Protein AF-A0A2E0PB94-F1 (afdb_monomer_lite)

pLDDT: mean 73.76, std 18.71, range [31.72, 97.12]

Structure (mmCIF, N/CA/C/O backbone):
data_AF-A0A2E0PB94-F1
#
_entry.id   AF-A0A2E0PB94-F1
#
loop_
_atom_site.group_PDB
_atom_site.id
_atom_site.type_symbol
_atom_site.label_atom_id
_atom_site.label_alt_id
_atom_site.label_comp_id
_atom_site.label_asym_id
_atom_site.label_entity_id
_atom_site.label_seq_id
_atom_site.pdbx_PDB_ins_code
_atom_site.Cartn_x
_atom_site.Cartn_y
_atom_site.Cartn_z
_atom_site.occupancy
_atom_site.B_iso_or_equiv
_atom_site.auth_seq_id
_atom_site.auth_comp_id
_atom_site.auth_asym_id
_atom_site.auth_atom_id
_atom_site.pdbx_PDB_model_num
ATOM 1 N N . MET A 1 1 ? -36.633 13.659 46.901 1.00 33.84 1 MET A N 1
ATOM 2 C CA . MET A 1 1 ? -35.496 13.796 45.951 1.00 33.84 1 MET A CA 1
ATOM 3 C C . MET A 1 1 ? -34.314 13.052 46.564 1.00 33.84 1 MET A C 1
ATOM 5 O O . MET A 1 1 ? -34.083 13.298 47.732 1.00 33.84 1 MET A O 1
ATOM 9 N N . MET A 1 2 ? -33.583 12.101 45.971 1.00 31.72 2 MET A N 1
ATOM 10 C CA . MET A 1 2 ? -33.391 11.570 44.608 1.00 31.72 2 MET A CA 1
ATOM 11 C C . MET A 1 2 ? -33.259 10.027 44.677 1.00 31.72 2 MET A C 1
ATOM 13 O O . MET A 1 2 ? -32.875 9.492 45.714 1.00 31.72 2 MET A O 1
ATOM 17 N N . LYS A 1 3 ? -33.543 9.314 43.576 1.00 37.78 3 LYS A N 1
ATOM 18 C CA . LYS A 1 3 ? -33.312 7.861 43.420 1.00 37.78 3 LYS A CA 1
ATOM 19 C C . LYS A 1 3 ? -31.840 7.586 43.069 1.00 37.78 3 LYS A C 1
ATOM 21 O O . LYS A 1 3 ? -31.283 8.299 42.240 1.00 37.78 3 LYS A O 1
ATOM 26 N N . LYS A 1 4 ? -31.240 6.527 43.625 1.00 35.94 4 LYS A N 1
ATOM 27 C CA . LYS A 1 4 ? -29.979 5.938 43.136 1.00 35.94 4 LYS A CA 1
ATOM 28 C C . LYS A 1 4 ? -30.271 4.526 42.625 1.00 35.94 4 LYS A C 1
ATOM 30 O O . LYS A 1 4 ? -30.792 3.709 43.376 1.00 35.94 4 LYS A O 1
ATOM 35 N N . LEU A 1 5 ? -30.000 4.279 41.343 1.00 40.84 5 LEU A N 1
ATOM 36 C CA . LEU A 1 5 ? -30.117 2.961 40.718 1.00 40.84 5 LEU A CA 1
ATOM 37 C C . LEU A 1 5 ? -28.872 2.127 41.035 1.00 40.84 5 LEU A C 1
ATOM 39 O O . LEU A 1 5 ? -27.751 2.568 40.786 1.00 40.84 5 LEU A O 1
ATOM 43 N N . THR A 1 6 ? -29.085 0.911 41.523 1.00 42.88 6 THR A N 1
ATOM 44 C CA . THR A 1 6 ? -28.064 -0.132 41.625 1.00 42.88 6 THR A CA 1
ATOM 45 C C . THR A 1 6 ? -28.042 -0.913 40.312 1.00 42.88 6 THR A C 1
ATOM 47 O O . THR A 1 6 ? -29.041 -1.511 39.920 1.00 42.88 6 THR A O 1
ATOM 50 N N . SER A 1 7 ? -26.906 -0.870 39.621 1.00 43.09 7 SER A N 1
ATOM 51 C CA . SER A 1 7 ? -26.589 -1.727 38.475 1.00 43.09 7 SER A CA 1
ATOM 52 C C . SER A 1 7 ? -26.224 -3.134 38.964 1.00 43.09 7 SER A C 1
ATOM 54 O O . SER A 1 7 ? -25.521 -3.257 39.968 1.00 43.09 7 SER A O 1
ATOM 56 N N . LEU A 1 8 ? -26.657 -4.181 38.251 1.00 32.84 8 LEU A N 1
ATOM 57 C CA . LEU A 1 8 ? -26.096 -5.527 38.381 1.00 32.84 8 LEU A CA 1
ATOM 58 C C . LEU A 1 8 ? -25.823 -6.116 36.991 1.00 32.84 8 LEU A C 1
ATOM 60 O O . LEU A 1 8 ? -26.699 -6.196 36.134 1.00 32.84 8 LEU A O 1
ATOM 64 N N . ILE A 1 9 ? -24.560 -6.481 36.808 1.00 52.00 9 ILE A N 1
ATOM 65 C CA . ILE A 1 9 ? -23.904 -7.011 35.613 1.00 52.00 9 ILE A CA 1
ATOM 66 C C . ILE A 1 9 ? -24.144 -8.524 35.522 1.00 52.00 9 ILE A C 1
ATOM 68 O O . ILE A 1 9 ? -23.979 -9.212 36.526 1.00 52.00 9 ILE A O 1
ATOM 72 N N . ILE A 1 10 ? -24.398 -9.059 34.320 1.00 37.97 10 ILE A N 1
ATOM 73 C CA . ILE A 1 10 ? -24.064 -10.454 33.979 1.00 37.97 10 ILE A CA 1
ATOM 74 C C . ILE A 1 10 ? -23.362 -10.472 32.614 1.00 37.97 10 ILE A C 1
ATOM 76 O O . ILE A 1 10 ? -23.930 -10.084 31.596 1.00 37.97 10 ILE A O 1
ATOM 80 N N . PHE A 1 11 ? -22.104 -10.916 32.630 1.00 48.34 11 PHE A N 1
ATOM 81 C CA . PHE A 1 11 ? -21.289 -11.260 31.467 1.00 48.34 11 PHE A CA 1
ATOM 82 C C . PHE A 1 11 ? -21.790 -12.572 30.842 1.00 48.34 11 PHE A C 1
ATOM 84 O O . PHE A 1 11 ? -21.896 -13.574 31.546 1.00 48.34 11 PHE A O 1
ATOM 91 N N . VAL A 1 12 ? -21.990 -12.603 29.521 1.00 40.09 12 VAL A N 1
ATOM 92 C CA . VAL A 1 12 ? -21.947 -13.841 28.724 1.00 40.09 12 VAL A CA 1
ATOM 93 C C . VAL A 1 12 ? -21.067 -13.585 27.509 1.00 40.09 12 VAL A C 1
ATOM 95 O O . VAL A 1 12 ? -21.205 -12.580 26.814 1.00 40.09 12 VAL A O 1
ATOM 98 N N . GLY A 1 13 ? -20.096 -14.476 27.337 1.00 31.95 13 GLY A N 1
ATOM 99 C CA . GLY A 1 13 ? -19.060 -14.401 26.328 1.00 31.95 13 GLY A CA 1
ATOM 100 C C . GLY A 1 13 ? -19.550 -14.589 24.895 1.00 31.95 13 GLY A C 1
ATOM 101 O O . GLY A 1 13 ? -20.635 -15.088 24.612 1.00 31.95 13 GLY A O 1
ATOM 102 N N . LEU A 1 14 ? -18.647 -14.186 24.009 1.00 49.25 14 LEU A N 1
ATOM 103 C CA . LEU A 1 14 ? -18.585 -14.425 22.574 1.00 49.25 14 LEU A CA 1
ATOM 104 C C . LEU A 1 14 ? -18.995 -15.872 22.193 1.00 49.25 14 LEU A C 1
ATOM 106 O O . LEU A 1 14 ? -18.214 -16.800 22.391 1.00 49.25 14 LEU A O 1
ATOM 110 N N . ALA A 1 15 ? -20.177 -16.060 21.593 1.00 33.12 15 ALA A N 1
ATOM 111 C CA . ALA A 1 15 ? -20.494 -17.212 20.738 1.00 33.12 15 ALA A CA 1
ATOM 112 C C . ALA A 1 15 ? -21.581 -16.859 19.691 1.00 33.12 15 ALA A C 1
ATOM 114 O O . ALA A 1 15 ? -22.767 -16.797 19.983 1.00 33.12 15 ALA A O 1
ATOM 115 N N . ILE A 1 16 ? -21.077 -16.551 18.493 1.00 52.94 16 ILE A N 1
ATOM 116 C CA . ILE A 1 16 ? -21.557 -16.695 17.101 1.00 52.94 16 ILE A CA 1
ATOM 117 C C . ILE A 1 16 ? -23.004 -17.188 16.811 1.00 52.94 16 ILE A C 1
ATOM 119 O O . ILE A 1 16 ? -23.458 -18.183 17.357 1.00 52.94 16 ILE A O 1
ATOM 123 N N . ASN A 1 17 ? -23.596 -16.593 15.761 1.00 42.25 17 ASN A N 1
ATOM 124 C CA . ASN A 1 17 ? -24.627 -17.127 14.848 1.00 42.25 17 ASN A CA 1
ATOM 125 C C . ASN A 1 17 ? -26.056 -17.332 15.378 1.00 42.25 17 ASN A C 1
ATOM 127 O O . ASN A 1 17 ? -26.438 -18.415 15.815 1.00 42.25 17 ASN A O 1
ATOM 131 N N . VAL A 1 18 ? -26.903 -16.320 15.157 1.00 41.19 18 VAL A N 1
ATOM 132 C CA . VAL A 1 18 ? -28.362 -16.486 15.121 1.00 41.19 18 VAL A CA 1
ATOM 133 C C . VAL A 1 18 ? -28.737 -16.967 13.715 1.00 41.19 18 VAL A C 1
ATOM 135 O O . VAL A 1 18 ? -28.708 -16.206 12.749 1.00 41.19 18 VAL A O 1
ATOM 138 N N . SER A 1 19 ? -29.019 -18.261 13.580 1.00 45.72 19 SER A N 1
ATOM 139 C CA . SER A 1 19 ? -29.473 -18.894 12.339 1.00 45.72 19 SER A CA 1
ATOM 140 C C . SER A 1 19 ? -30.770 -18.240 11.847 1.00 45.72 19 SER A C 1
ATOM 142 O O . SER A 1 19 ? -31.824 -18.444 12.448 1.00 45.72 19 SER A O 1
ATOM 144 N N . GLY A 1 20 ? -30.680 -17.448 10.775 1.00 50.09 20 GLY A N 1
ATOM 145 C CA . GLY A 1 20 ? -31.825 -16.809 10.114 1.00 50.09 20 GLY A CA 1
ATOM 146 C C . GLY A 1 20 ? -31.670 -15.313 9.819 1.00 50.09 20 GLY A C 1
ATOM 147 O O . GLY A 1 20 ? -32.504 -14.768 9.105 1.00 50.09 20 GLY A O 1
ATOM 148 N N . GLN A 1 21 ? -30.626 -14.648 10.324 1.00 48.56 21 GLN A N 1
ATOM 149 C CA . GLN A 1 21 ? -30.285 -13.279 9.913 1.00 48.56 21 GLN A CA 1
ATOM 150 C C . GLN A 1 21 ? -29.255 -13.298 8.781 1.00 48.56 21 GLN A C 1
ATOM 152 O O . GLN A 1 21 ? -28.303 -14.079 8.826 1.00 48.56 21 GLN A O 1
ATOM 157 N N . GLU A 1 22 ? -29.445 -12.438 7.774 1.00 56.62 22 GL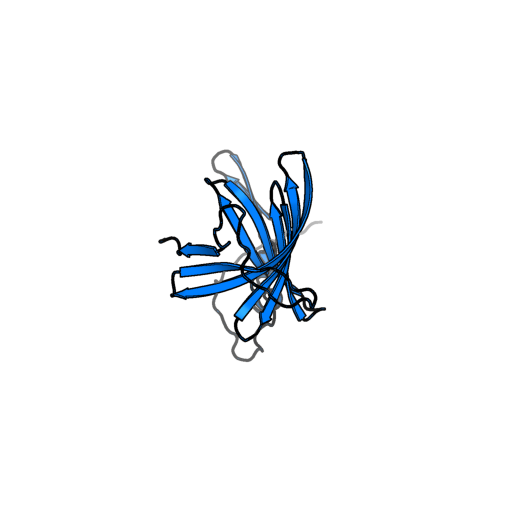U A N 1
ATOM 158 C CA . GLU A 1 22 ? -28.409 -12.143 6.780 1.00 56.62 22 GLU A CA 1
ATOM 159 C C . GLU A 1 22 ? -27.097 -11.794 7.493 1.00 56.62 22 GLU A C 1
ATOM 161 O O . GLU A 1 22 ? -27.096 -11.137 8.540 1.00 56.62 22 GLU A O 1
ATOM 166 N N . ALA A 1 23 ? -25.978 -12.281 6.953 1.00 48.97 23 ALA A N 1
ATOM 167 C CA . ALA A 1 23 ? -24.672 -11.972 7.510 1.00 48.97 23 ALA A CA 1
ATOM 168 C C . ALA A 1 23 ? -24.472 -10.441 7.523 1.00 48.97 23 ALA A C 1
ATOM 170 O O . ALA A 1 23 ? -24.782 -9.789 6.526 1.00 48.97 23 ALA A O 1
ATOM 171 N N . PRO A 1 24 ? -23.968 -9.857 8.624 1.00 48.50 24 PRO A N 1
ATOM 172 C CA . PRO A 1 24 ? -23.774 -8.416 8.712 1.00 48.50 24 PRO A CA 1
ATOM 173 C C . PRO A 1 24 ? -22.747 -7.957 7.669 1.00 48.50 24 PRO A C 1
ATOM 175 O O . PRO A 1 24 ? -21.659 -8.526 7.572 1.00 48.50 24 PRO A O 1
ATOM 178 N N . ASN A 1 25 ? -23.061 -6.896 6.928 1.00 51.22 25 ASN A N 1
ATOM 179 C CA . ASN A 1 25 ? -22.215 -6.343 5.864 1.00 51.22 25 ASN A CA 1
ATOM 180 C C . ASN A 1 25 ? -21.088 -5.452 6.406 1.00 51.22 25 ASN A C 1
ATOM 182 O O . ASN A 1 25 ? -20.255 -4.947 5.655 1.00 51.22 25 ASN A O 1
ATOM 186 N N . SER A 1 26 ? -21.047 -5.244 7.723 1.00 46.00 26 SER A N 1
ATOM 187 C CA . SER A 1 26 ? -20.023 -4.448 8.384 1.00 46.00 26 SER A CA 1
ATOM 188 C C . SER A 1 26 ? -19.775 -4.902 9.824 1.00 46.00 26 SER A C 1
ATOM 190 O O . SER A 1 26 ? -20.627 -5.497 10.486 1.00 46.00 26 SER A O 1
ATOM 192 N N . LEU A 1 27 ? -18.594 -4.572 10.360 1.00 48.94 27 LEU A N 1
ATOM 193 C CA . LEU A 1 27 ? -18.264 -4.852 11.762 1.00 48.94 27 LEU A CA 1
ATOM 194 C C . LEU A 1 27 ? -19.203 -4.112 12.737 1.00 48.94 27 LEU A C 1
ATOM 196 O O . LEU A 1 27 ? -19.475 -4.609 13.828 1.00 48.94 27 LEU A O 1
ATOM 200 N N . LYS A 1 28 ? -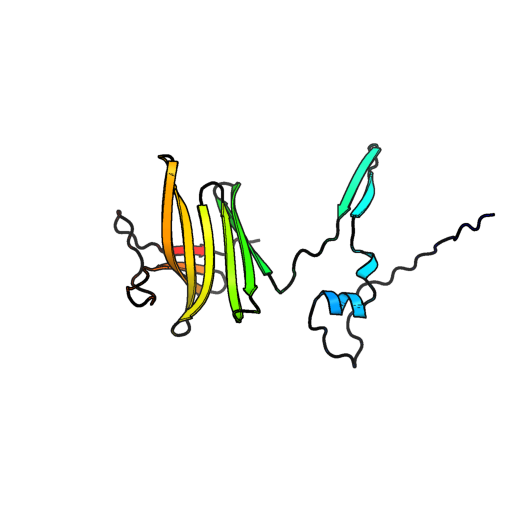19.741 -2.960 12.320 1.00 54.22 28 LYS A N 1
ATOM 201 C CA . LYS A 1 28 ? -20.782 -2.233 13.049 1.00 54.22 28 LYS A CA 1
ATOM 202 C C . LYS A 1 28 ? -22.065 -3.065 13.150 1.00 54.22 28 LYS A C 1
ATOM 204 O O . LYS A 1 28 ? -22.576 -3.257 14.248 1.00 54.22 28 LYS A O 1
ATOM 209 N N . GLU A 1 29 ? -22.533 -3.618 12.034 1.00 58.84 29 GLU A N 1
ATOM 210 C CA . GLU A 1 29 ? -23.728 -4.472 12.004 1.00 58.84 29 GLU A CA 1
ATOM 211 C C . GLU A 1 29 ? -23.555 -5.749 12.839 1.00 58.84 29 GLU A C 1
ATOM 213 O O . GLU A 1 29 ? -24.472 -6.157 13.551 1.00 58.84 29 GLU A O 1
ATOM 218 N N . ALA A 1 30 ? -22.357 -6.339 12.849 1.00 49.84 30 ALA A N 1
ATOM 219 C CA . ALA A 1 30 ? -22.060 -7.489 13.702 1.00 49.84 30 ALA A CA 1
ATOM 220 C C . ALA A 1 30 ? -22.123 -7.144 15.207 1.00 49.84 30 ALA A C 1
ATOM 222 O O . ALA A 1 30 ? -22.650 -7.924 16.004 1.00 49.84 30 ALA A O 1
ATOM 223 N N . MET A 1 31 ? -21.617 -5.971 15.610 1.00 52.44 31 MET A N 1
ATOM 224 C CA . MET A 1 31 ? -21.703 -5.489 16.997 1.00 52.44 31 MET A CA 1
ATOM 225 C C . MET A 1 31 ? -23.132 -5.088 17.403 1.00 52.44 31 MET A C 1
ATOM 227 O O . MET A 1 31 ? -23.489 -5.195 18.580 1.00 52.44 31 MET A O 1
ATOM 231 N N . ASP A 1 32 ? -23.959 -4.654 16.445 1.00 59.19 32 ASP A N 1
ATOM 232 C CA . ASP A 1 32 ? -25.368 -4.293 16.650 1.00 59.19 32 ASP A CA 1
ATOM 233 C C . ASP A 1 32 ? -26.199 -5.551 16.941 1.00 59.19 32 ASP A C 1
ATOM 235 O O . ASP A 1 32 ? -26.918 -5.601 17.943 1.00 59.19 32 ASP A O 1
ATOM 239 N N . ALA A 1 33 ? -26.021 -6.612 16.147 1.00 58.56 33 ALA A N 1
ATOM 240 C CA . ALA A 1 33 ? -26.690 -7.897 16.355 1.00 58.56 33 ALA A CA 1
ATOM 241 C C . ALA A 1 33 ? -26.330 -8.539 17.710 1.00 58.56 33 ALA A C 1
ATOM 243 O O . ALA A 1 33 ? -27.198 -9.061 18.411 1.00 58.56 33 ALA A O 1
ATOM 244 N N . ALA A 1 34 ? -25.061 -8.445 18.119 1.00 49.09 34 ALA A N 1
ATOM 245 C CA . ALA A 1 34 ? -24.573 -8.976 19.394 1.00 49.09 34 ALA A CA 1
ATOM 246 C C . ALA A 1 34 ? -24.818 -8.048 20.603 1.00 49.09 34 ALA A C 1
ATOM 248 O O . ALA A 1 34 ? -24.468 -8.406 21.728 1.00 49.09 34 ALA A O 1
ATOM 249 N N . LYS A 1 35 ? -25.390 -6.852 20.393 1.00 56.97 35 LYS A N 1
ATOM 250 C CA . LYS A 1 35 ? -25.624 -5.818 21.421 1.00 56.97 35 LYS A CA 1
ATOM 251 C C . LYS A 1 35 ? -24.370 -5.452 22.238 1.00 56.97 35 LYS A C 1
ATOM 253 O O . LYS A 1 35 ? -24.465 -5.114 23.417 1.00 56.97 35 LYS A O 1
ATOM 258 N N . SER A 1 36 ? -23.187 -5.491 21.624 1.00 41.78 36 SER A N 1
ATOM 259 C CA . SER A 1 36 ? -21.887 -5.336 22.302 1.00 41.78 36 SER A CA 1
ATOM 260 C C . SER A 1 36 ? -21.273 -3.932 22.199 1.00 41.78 36 SER A C 1
ATOM 262 O O . SER A 1 36 ? -20.166 -3.704 22.677 1.00 41.78 36 SER A O 1
ATOM 264 N N . HIS A 1 37 ? -22.002 -2.955 21.649 1.00 52.00 37 HIS A N 1
ATOM 265 C CA . HIS A 1 37 ? -21.563 -1.558 21.497 1.00 52.00 37 HIS A CA 1
ATOM 266 C C . HIS A 1 37 ? -21.164 -0.849 22.796 1.00 52.00 37 HIS A C 1
ATOM 268 O O . HIS A 1 37 ? -20.421 0.131 22.756 1.00 52.00 37 HIS A O 1
ATOM 274 N N . TRP A 1 38 ? -21.612 -1.358 23.944 1.00 56.59 38 TRP A N 1
ATOM 275 C CA . TRP A 1 38 ? -21.292 -0.809 25.259 1.00 56.59 38 TRP A CA 1
ATOM 276 C C . TRP A 1 38 ? -19.790 -0.812 25.574 1.00 56.59 38 TRP A C 1
ATOM 278 O O . TRP A 1 38 ? -19.366 -0.036 26.419 1.00 56.59 38 TRP A O 1
ATOM 288 N N . MET A 1 39 ? -18.986 -1.648 24.907 1.00 46.12 39 MET A N 1
ATOM 289 C CA . MET A 1 39 ? -17.537 -1.726 25.129 1.00 46.12 39 MET A CA 1
ATOM 290 C C . MET A 1 39 ? -16.748 -0.558 24.515 1.00 46.12 39 MET A C 1
ATOM 292 O O . MET A 1 39 ? -15.583 -0.366 24.861 1.00 46.12 39 MET A O 1
ATOM 296 N N . MET A 1 40 ? -17.356 0.206 23.601 1.00 65.75 40 MET A N 1
ATOM 297 C CA . MET A 1 40 ? -16.707 1.313 22.898 1.00 65.75 40 MET A CA 1
ATOM 298 C C . MET A 1 40 ? -16.511 2.515 23.824 1.00 65.75 40 MET A C 1
ATOM 300 O O . MET A 1 40 ? -17.429 2.909 24.539 1.00 65.75 40 MET A O 1
ATOM 304 N N . GLY A 1 41 ? -15.331 3.128 23.769 1.00 48.97 41 GLY A N 1
ATOM 305 C CA . GLY A 1 41 ? -14.961 4.259 24.617 1.00 48.97 41 GLY A CA 1
ATOM 306 C C . GLY A 1 41 ? -13.721 3.995 25.464 1.00 48.97 41 GLY A C 1
ATOM 307 O O . GLY A 1 41 ? -12.992 3.022 25.255 1.00 48.97 41 GLY A O 1
ATOM 308 N N . ASP A 1 42 ? -13.473 4.912 26.393 1.00 75.19 42 ASP A N 1
ATOM 309 C CA . ASP A 1 42 ? -12.311 4.901 27.273 1.00 75.19 42 ASP A CA 1
ATOM 310 C C . ASP A 1 42 ? -12.709 4.332 28.641 1.00 75.19 42 ASP A C 1
ATOM 312 O O . ASP A 1 42 ? -13.689 4.757 29.253 1.00 75.19 42 ASP A O 1
ATOM 316 N N . TRP A 1 43 ? -11.937 3.365 29.119 1.00 59.78 43 TRP A N 1
ATOM 317 C CA . TRP A 1 43 ? -12.145 2.660 30.375 1.00 59.78 43 TRP A CA 1
ATOM 318 C C . TRP A 1 43 ? -10.973 2.929 31.302 1.00 59.78 43 TRP A C 1
ATOM 320 O O . TRP A 1 43 ? -9.829 2.652 30.958 1.00 59.78 43 TRP A O 1
ATOM 330 N N . GLU A 1 44 ? -11.246 3.448 32.490 1.00 83.06 44 GLU A N 1
ATOM 331 C CA . GLU A 1 44 ? -10.216 3.741 33.482 1.00 83.06 44 GLU A CA 1
ATOM 332 C C . GLU A 1 44 ? -10.096 2.613 34.511 1.00 83.06 44 GLU A C 1
ATOM 334 O O . GLU A 1 44 ? -11.096 2.106 35.021 1.00 83.06 44 GLU A O 1
ATOM 339 N N . ARG A 1 45 ? -8.862 2.272 34.892 1.00 63.81 45 ARG A N 1
ATOM 340 C CA . ARG A 1 45 ? -8.581 1.524 36.120 1.00 63.81 45 ARG A CA 1
ATOM 341 C C . ARG A 1 45 ? -7.472 2.182 36.934 1.00 63.81 45 ARG A C 1
ATOM 343 O O . ARG A 1 45 ? -6.562 2.798 36.384 1.00 63.81 45 ARG A O 1
ATOM 350 N N . LYS A 1 46 ? -7.498 1.978 38.252 1.00 82.38 46 LYS A N 1
ATOM 351 C CA . LYS A 1 46 ? -6.369 2.300 39.136 1.00 82.38 46 LYS A CA 1
ATOM 352 C C . LYS A 1 46 ? -5.457 1.088 39.273 1.00 82.38 46 LYS A C 1
ATOM 354 O O . LYS A 1 46 ? -5.918 -0.039 39.455 1.00 82.38 46 LYS A O 1
ATOM 359 N N . ARG A 1 47 ? -4.157 1.318 39.160 1.00 54.50 47 ARG A N 1
ATOM 360 C CA . ARG A 1 47 ? -3.109 0.319 39.355 1.00 54.50 47 ARG A CA 1
ATOM 361 C C . ARG A 1 47 ? -2.722 0.262 40.833 1.00 54.50 47 ARG A C 1
ATOM 363 O O . ARG A 1 47 ? -2.962 1.194 41.594 1.00 54.50 47 ARG A O 1
ATOM 370 N N . SER A 1 48 ? -2.117 -0.847 41.249 1.00 71.50 48 SER A N 1
ATOM 371 C CA . SER A 1 48 ? -1.732 -1.084 42.649 1.00 71.50 48 SER A CA 1
ATOM 372 C C . SER A 1 48 ? -0.696 -0.090 43.184 1.00 71.50 48 SER A C 1
ATOM 374 O O . SER A 1 48 ? -0.589 0.080 44.392 1.00 71.50 48 SER A O 1
ATOM 376 N N . ASN A 1 49 ? 0.038 0.585 42.297 1.00 77.06 49 ASN A N 1
ATOM 377 C CA . ASN A 1 49 ? 0.985 1.650 42.622 1.00 77.06 49 ASN A CA 1
ATOM 378 C C . ASN A 1 49 ? 0.334 3.046 42.723 1.00 77.06 49 ASN A C 1
ATOM 380 O O . ASN A 1 49 ? 1.046 4.032 42.873 1.00 77.06 49 ASN A O 1
ATOM 384 N N . GLY A 1 50 ? -0.996 3.138 42.630 1.00 81.69 50 GLY A N 1
ATOM 385 C CA . GLY A 1 50 ? -1.747 4.393 42.702 1.00 81.69 50 GLY A CA 1
ATOM 386 C C . GLY A 1 50 ? -1.950 5.093 41.356 1.00 81.69 50 GLY A C 1
ATOM 387 O O . GLY A 1 50 ? -2.772 6.007 41.274 1.00 81.69 50 GLY A O 1
ATOM 388 N N . ASP A 1 51 ? -1.282 4.642 40.291 1.00 78.62 51 ASP A N 1
ATOM 389 C CA . ASP A 1 51 ? -1.411 5.249 38.968 1.00 78.62 51 ASP A CA 1
ATOM 390 C C . ASP A 1 51 ? -2.754 4.939 38.315 1.00 78.62 51 ASP A C 1
ATOM 392 O O . ASP A 1 51 ? -3.403 3.920 38.562 1.00 78.62 51 ASP A O 1
ATOM 396 N N . THR A 1 52 ? -3.145 5.817 37.404 1.00 82.50 52 THR A N 1
ATOM 397 C CA . THR A 1 52 ? -4.348 5.656 36.593 1.00 82.50 52 THR A CA 1
ATOM 398 C C . THR A 1 52 ? -3.975 5.137 35.213 1.00 82.50 52 THR A C 1
ATOM 400 O O . THR A 1 52 ? -3.113 5.712 34.554 1.00 82.50 52 THR A O 1
ATOM 403 N N . GLU A 1 53 ? -4.624 4.065 34.765 1.00 62.41 53 GLU A N 1
ATOM 404 C CA . GLU A 1 53 ? -4.497 3.530 33.410 1.00 62.41 53 GLU A CA 1
ATOM 405 C C . GLU A 1 53 ? -5.822 3.654 32.663 1.00 62.41 53 GLU A C 1
ATOM 407 O O . GLU A 1 53 ? -6.869 3.276 33.186 1.00 62.41 53 GLU A O 1
ATOM 412 N N . ILE A 1 54 ? -5.749 4.130 31.421 1.00 73.00 54 ILE A N 1
ATOM 413 C CA . ILE A 1 54 ? -6.882 4.224 30.502 1.00 73.00 54 ILE A CA 1
ATOM 414 C C . ILE A 1 54 ? -6.718 3.179 29.392 1.00 73.00 54 ILE A C 1
ATOM 416 O O . ILE A 1 54 ? -5.680 3.122 28.734 1.00 73.00 54 ILE A O 1
ATOM 420 N N . LEU A 1 55 ? -7.753 2.371 29.171 1.00 42.03 55 LEU A N 1
ATOM 421 C CA . LEU A 1 55 ? -7.906 1.413 28.079 1.00 42.03 55 LEU A CA 1
ATOM 422 C C . LEU A 1 55 ? -8.988 1.914 27.116 1.00 42.03 55 LEU A C 1
ATOM 424 O O . LEU A 1 55 ? -10.146 2.036 27.497 1.00 42.03 55 LEU A O 1
ATOM 428 N N . SER A 1 56 ? -8.633 2.162 25.858 1.00 47.59 56 SER A N 1
ATOM 429 C CA . SER A 1 56 ? -9.553 2.707 24.851 1.00 47.59 56 SER A CA 1
ATOM 430 C C . SER A 1 56 ? -9.931 1.674 23.791 1.00 47.59 56 SER A C 1
ATOM 432 O O . SER A 1 56 ? -9.057 1.186 23.074 1.00 47.59 56 SER A O 1
ATOM 434 N N . TYR A 1 57 ? -11.228 1.417 23.607 1.00 45.06 57 TYR A N 1
ATOM 435 C CA . TYR A 1 57 ? -11.761 0.689 22.450 1.00 45.06 57 TYR A CA 1
ATOM 436 C C . TYR A 1 57 ? -12.403 1.676 21.475 1.00 45.06 57 TYR A C 1
ATOM 438 O O . TYR A 1 57 ? -13.448 2.268 21.745 1.00 45.06 57 TYR A O 1
ATOM 446 N N . LYS A 1 58 ? -11.747 1.870 20.329 1.00 58.34 58 LYS A N 1
ATOM 447 C CA . LYS A 1 58 ? -12.160 2.780 19.253 1.00 58.34 5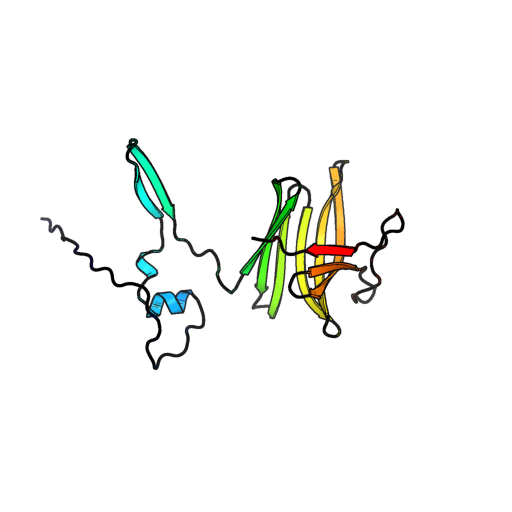8 LYS A CA 1
ATOM 448 C C . LYS A 1 58 ? -12.188 1.997 17.944 1.00 58.34 58 LYS A C 1
ATOM 450 O O . LYS A 1 58 ? -11.431 1.042 17.776 1.00 58.34 58 LYS A O 1
ATOM 455 N N . TRP A 1 59 ? -13.049 2.386 17.010 1.00 58.81 59 TRP A N 1
ATOM 456 C CA . TRP A 1 59 ? -13.038 1.805 15.672 1.00 58.81 59 TRP A CA 1
ATOM 457 C C . TRP A 1 59 ? -11.675 2.074 15.016 1.00 58.81 59 TRP A C 1
ATOM 459 O O . TRP A 1 59 ? -11.313 3.228 14.815 1.00 58.81 59 TRP A O 1
ATOM 469 N N . ALA A 1 60 ? -10.917 1.018 14.707 1.00 60.22 60 ALA A N 1
ATOM 470 C CA . ALA A 1 60 ? -9.592 1.101 14.070 1.00 60.22 60 ALA A CA 1
ATOM 471 C C . ALA A 1 60 ? -9.565 0.512 12.637 1.00 60.22 60 ALA A C 1
ATOM 473 O O . ALA A 1 60 ? -8.506 0.399 12.032 1.00 60.22 60 ALA A O 1
ATOM 474 N N . VAL A 1 61 ? -10.757 0.208 12.101 1.00 56.34 61 VAL A N 1
ATOM 475 C CA . VAL A 1 61 ? -11.088 -0.246 10.734 1.00 56.34 61 VAL A CA 1
ATOM 476 C C . VAL A 1 61 ? -10.600 -1.662 10.379 1.00 56.34 61 VAL A C 1
ATOM 478 O O . VAL A 1 61 ? -9.582 -1.863 9.729 1.00 56.34 61 VAL A O 1
ATOM 481 N N . LYS A 1 62 ? -11.377 -2.669 10.794 1.00 46.72 62 LYS A N 1
ATOM 482 C CA . LYS A 1 62 ? -11.172 -4.090 10.463 1.00 46.72 62 LYS A CA 1
ATOM 483 C C . LYS A 1 62 ? -11.734 -4.423 9.075 1.00 46.72 62 LYS A C 1
ATOM 485 O O . LYS A 1 62 ? -12.747 -3.835 8.696 1.00 46.72 62 LYS A O 1
ATOM 490 N N . ASP A 1 63 ? -11.093 -5.351 8.359 1.00 48.81 63 ASP A N 1
ATOM 491 C CA . ASP A 1 63 ? -11.486 -5.964 7.067 1.00 48.81 63 ASP A CA 1
ATOM 492 C C . ASP A 1 63 ? -11.636 -5.001 5.870 1.00 48.81 63 ASP A C 1
ATOM 494 O O . ASP A 1 63 ? -11.646 -5.433 4.723 1.00 48.81 63 ASP A O 1
ATOM 498 N N . ASN A 1 64 ? -11.661 -3.694 6.129 1.00 58.81 64 ASN A N 1
ATOM 499 C CA . ASN A 1 64 ? -11.774 -2.641 5.125 1.00 58.81 64 ASN A CA 1
ATOM 500 C C . ASN A 1 64 ? -10.437 -1.936 4.862 1.00 58.81 64 ASN A C 1
ATOM 502 O O . ASN A 1 64 ? -10.263 -1.320 3.812 1.00 58.81 64 ASN A O 1
ATOM 506 N N . VAL A 1 65 ? -9.504 -1.994 5.824 1.00 65.75 65 VAL A N 1
ATOM 507 C CA . VAL A 1 65 ? -8.214 -1.305 5.747 1.00 65.75 65 VAL A CA 1
ATOM 508 C C . VAL A 1 65 ? -7.077 -2.195 6.259 1.00 65.75 65 VAL A C 1
ATOM 510 O O . VAL A 1 65 ? -7.155 -2.793 7.329 1.00 65.75 65 VAL A O 1
ATOM 513 N N . VAL A 1 66 ? -5.982 -2.249 5.503 1.00 65.56 66 VAL A N 1
ATOM 514 C CA . VAL A 1 66 ? -4.714 -2.892 5.854 1.00 65.56 66 VAL A CA 1
ATOM 515 C C . VAL A 1 66 ? -3.723 -1.824 6.302 1.00 65.56 66 VAL A C 1
ATOM 517 O O . VAL A 1 66 ? -3.433 -0.887 5.561 1.00 65.56 66 VAL A O 1
ATOM 520 N N . SER A 1 67 ? -3.145 -1.978 7.494 1.00 79.38 67 SER A N 1
ATOM 521 C CA . SER A 1 67 ? -1.992 -1.168 7.893 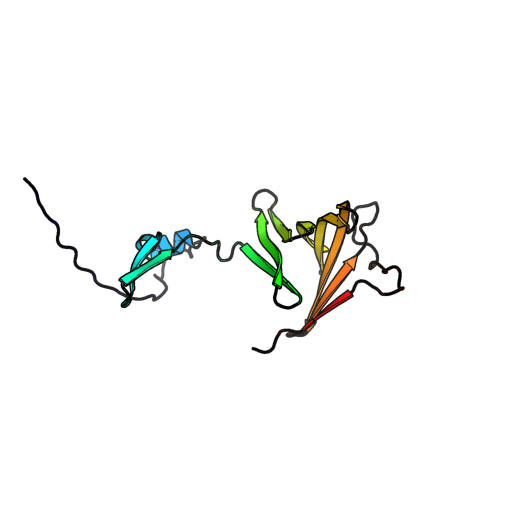1.00 79.38 67 SER A CA 1
ATOM 522 C C . SER A 1 67 ? -0.710 -1.733 7.288 1.00 79.38 67 SER A C 1
ATOM 524 O O . SER A 1 67 ? -0.418 -2.923 7.413 1.00 79.38 67 SER A O 1
ATOM 526 N N . VAL A 1 68 ? 0.084 -0.864 6.665 1.00 77.69 68 VAL A N 1
ATOM 527 C CA . VAL A 1 68 ? 1.418 -1.192 6.162 1.00 77.69 68 VAL A CA 1
ATOM 528 C C . VAL A 1 68 ? 2.444 -0.413 6.960 1.00 77.69 68 VAL A C 1
ATOM 530 O O . VAL A 1 68 ? 2.349 0.803 7.096 1.00 77.69 68 VAL A O 1
ATOM 533 N N . GLN A 1 69 ? 3.451 -1.111 7.472 1.00 84.25 69 GLN A N 1
ATOM 534 C CA . GLN A 1 69 ? 4.585 -0.496 8.149 1.00 84.25 69 GLN A CA 1
ATOM 535 C C . GLN A 1 69 ? 5.878 -1.034 7.563 1.00 84.25 69 GLN A C 1
ATOM 537 O O . GLN A 1 69 ? 6.054 -2.245 7.413 1.00 84.25 69 GLN A O 1
ATOM 542 N N . ARG A 1 70 ? 6.814 -0.132 7.282 1.00 75.19 70 ARG A N 1
ATOM 543 C CA . ARG A 1 70 ? 8.180 -0.486 6.922 1.00 75.19 70 ARG A CA 1
ATOM 544 C C . ARG A 1 70 ? 9.103 -0.054 8.053 1.00 75.19 70 ARG A C 1
ATOM 546 O O . ARG A 1 70 ? 9.143 1.111 8.453 1.00 75.19 70 ARG A O 1
ATOM 553 N N . LYS A 1 71 ? 9.842 -1.033 8.568 1.00 78.50 71 LYS A N 1
ATOM 554 C CA . LYS A 1 71 ? 10.876 -0.839 9.581 1.00 78.50 71 LYS A CA 1
ATOM 555 C C . LYS A 1 71 ? 12.246 -1.106 8.969 1.00 78.50 71 LYS A C 1
ATOM 557 O O . LYS A 1 71 ? 12.400 -2.066 8.216 1.00 78.50 71 LYS A O 1
ATOM 562 N N . SER A 1 72 ? 13.218 -0.273 9.310 1.00 72.62 72 SER A N 1
ATOM 563 C CA . SER A 1 72 ? 14.639 -0.478 9.014 1.00 72.62 72 SER A CA 1
ATOM 564 C C . SER A 1 72 ? 15.417 -0.179 10.287 1.00 72.62 72 SER A C 1
ATOM 566 O O . SER A 1 72 ? 15.086 0.778 10.980 1.00 72.62 72 SER A O 1
ATOM 568 N N . ASP A 1 73 ? 16.382 -1.033 10.622 1.00 77.75 73 ASP A N 1
ATOM 569 C CA . ASP A 1 73 ? 17.238 -0.884 11.809 1.00 77.75 73 ASP A CA 1
ATOM 570 C C . ASP A 1 73 ? 16.460 -0.722 13.129 1.00 77.75 73 ASP A C 1
ATOM 572 O O . ASP A 1 73 ? 16.845 0.011 14.031 1.00 77.75 73 ASP A O 1
ATOM 576 N N . GLY A 1 74 ? 15.316 -1.407 13.236 1.00 70.69 74 GLY A N 1
ATOM 577 C CA . GLY A 1 74 ? 14.445 -1.365 14.415 1.00 70.69 74 GLY A CA 1
ATOM 578 C C . GLY A 1 74 ? 13.488 -0.168 14.472 1.00 70.69 74 GLY A C 1
ATOM 579 O O . GLY A 1 74 ? 12.497 -0.232 15.199 1.00 70.69 74 GLY A O 1
ATOM 580 N N . GLU A 1 75 ? 13.691 0.868 13.657 1.00 72.44 75 GLU A N 1
ATOM 581 C CA . GLU A 1 75 ? 12.814 2.038 13.601 1.00 72.44 75 GLU A CA 1
ATOM 582 C C . GLU A 1 75 ? 11.762 1.937 12.493 1.00 72.44 75 GLU A C 1
ATOM 584 O O . GLU A 1 75 ? 12.029 1.466 11.386 1.00 72.44 75 GLU A O 1
ATOM 589 N N . ILE A 1 76 ? 10.555 2.445 12.761 1.00 73.69 76 ILE A N 1
ATOM 590 C CA . ILE A 1 76 ? 9.546 2.669 11.717 1.00 73.69 76 ILE A CA 1
ATOM 591 C C . ILE A 1 76 ? 10.013 3.840 10.856 1.00 73.69 76 ILE A C 1
ATOM 593 O O . ILE A 1 76 ? 10.083 4.979 11.318 1.00 73.69 76 ILE A O 1
ATOM 597 N N . ASN A 1 77 ? 10.318 3.562 9.589 1.00 76.12 77 ASN A N 1
ATOM 598 C CA . ASN A 1 77 ? 10.717 4.592 8.632 1.00 76.12 77 ASN A CA 1
ATOM 599 C C . ASN A 1 77 ? 9.519 5.153 7.853 1.00 76.12 77 ASN A C 1
ATOM 601 O O . ASN A 1 77 ? 9.557 6.308 7.419 1.00 76.12 77 ASN A O 1
ATOM 605 N N . SER A 1 78 ? 8.462 4.351 7.702 1.00 80.25 78 SER A N 1
ATOM 606 C CA . SER A 1 78 ? 7.219 4.720 7.036 1.00 80.25 78 SER A CA 1
ATOM 607 C C . SER A 1 78 ? 6.058 3.826 7.470 1.00 80.25 78 SER A C 1
ATOM 609 O O . SER A 1 78 ? 6.239 2.652 7.805 1.00 80.25 78 SER A O 1
ATOM 611 N N . GLN A 1 79 ? 4.862 4.406 7.472 1.00 85.69 79 GLN A N 1
ATOM 612 C CA . GLN A 1 79 ? 3.611 3.756 7.837 1.00 85.69 79 GLN A CA 1
ATOM 613 C C . GLN A 1 79 ? 2.458 4.287 6.989 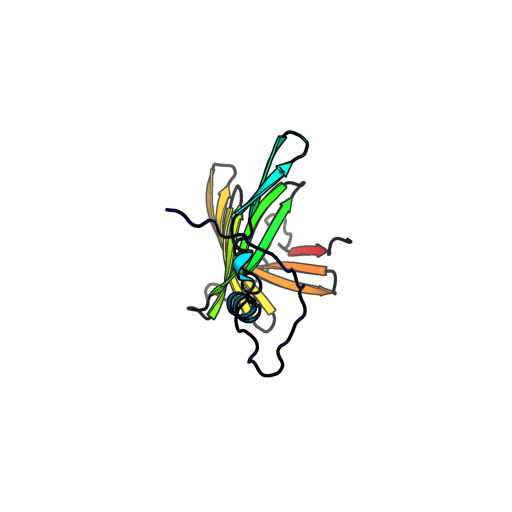1.00 85.69 79 GLN A C 1
ATOM 615 O O . GLN A 1 79 ? 2.464 5.442 6.559 1.00 85.69 79 GLN A O 1
ATOM 620 N N . GLY A 1 80 ? 1.465 3.446 6.749 1.00 86.25 80 GLY A N 1
ATOM 621 C CA . GLY A 1 80 ? 0.346 3.774 5.890 1.00 86.25 80 GLY A CA 1
ATOM 622 C C . GLY A 1 80 ? -0.845 2.853 6.073 1.00 86.25 80 GLY A C 1
ATOM 623 O O . GLY A 1 80 ? -0.813 1.908 6.867 1.00 86.25 80 GLY A O 1
ATOM 624 N N . LEU A 1 81 ? -1.885 3.157 5.308 1.00 87.12 81 LEU A N 1
ATOM 625 C CA . LEU A 1 81 ? -3.144 2.427 5.241 1.00 87.12 81 LEU A CA 1
ATOM 626 C C . LEU A 1 81 ? -3.452 2.117 3.772 1.00 87.12 81 LEU A C 1
ATOM 628 O O . LEU A 1 81 ? -3.163 2.945 2.908 1.00 87.12 81 LEU A O 1
ATOM 632 N N . ILE A 1 82 ? -4.028 0.949 3.503 1.00 79.06 82 ILE A N 1
ATOM 633 C CA . ILE A 1 82 ? -4.565 0.530 2.201 1.00 79.06 82 ILE A CA 1
ATOM 634 C C . ILE A 1 82 ? -6.024 0.146 2.411 1.00 79.06 82 ILE A C 1
ATOM 636 O O . ILE A 1 82 ? -6.291 -0.609 3.334 1.00 79.06 82 ILE A O 1
ATOM 640 N N . GLY A 1 83 ? -6.953 0.607 1.583 1.00 77.56 83 GLY A N 1
ATOM 641 C CA . GLY A 1 83 ? -8.367 0.236 1.672 1.00 77.56 83 GLY A CA 1
ATOM 642 C C . GLY A 1 83 ? -9.071 0.294 0.322 1.00 77.56 83 GLY A C 1
ATOM 643 O O . GLY A 1 83 ? -8.484 0.730 -0.664 1.00 77.56 83 GLY A O 1
ATOM 644 N N . LEU A 1 84 ? -10.322 -0.160 0.280 1.00 70.44 84 LEU A N 1
ATOM 645 C CA . LEU A 1 84 ? -11.192 -0.002 -0.886 1.00 70.44 84 LEU A CA 1
ATOM 646 C C . LEU A 1 84 ? -11.867 1.374 -0.827 1.00 70.44 84 LEU A C 1
ATOM 648 O O . LEU A 1 84 ? -12.618 1.656 0.106 1.00 70.44 84 LEU A O 1
ATOM 652 N N . ASP A 1 85 ? -11.601 2.220 -1.814 1.00 77.50 85 ASP A N 1
ATOM 653 C CA . ASP A 1 85 ? -12.384 3.422 -2.067 1.00 77.50 85 ASP A CA 1
ATOM 654 C C . ASP A 1 85 ? -13.665 3.034 -2.814 1.00 77.50 85 ASP A C 1
ATOM 656 O O . ASP A 1 85 ? -13.611 2.550 -3.944 1.00 77.50 85 ASP A O 1
ATOM 660 N N . LEU A 1 86 ? -14.815 3.218 -2.163 1.00 68.75 86 LEU A N 1
ATOM 661 C CA . LEU A 1 86 ? -16.123 2.824 -2.689 1.00 68.75 86 LEU A CA 1
ATOM 662 C C . LEU A 1 86 ? -16.631 3.757 -3.793 1.00 68.75 86 LEU A C 1
ATOM 664 O O . LEU A 1 86 ? -17.430 3.319 -4.614 1.00 68.75 86 LEU A O 1
ATOM 668 N N . GLU A 1 87 ? -16.184 5.017 -3.827 1.00 75.38 87 GLU A N 1
ATOM 669 C CA . GLU A 1 87 ? -16.609 5.968 -4.861 1.00 75.38 87 GLU A CA 1
ATOM 670 C C . GLU A 1 87 ? -15.974 5.612 -6.204 1.00 75.38 87 GLU A C 1
ATOM 672 O O . GLU A 1 87 ? -16.657 5.519 -7.224 1.00 75.38 87 GLU A O 1
ATOM 677 N N . SER A 1 88 ? -14.666 5.351 -6.195 1.00 79.06 88 SER A N 1
ATOM 678 C CA . SER A 1 88 ? -13.943 4.940 -7.396 1.00 79.06 88 SER A CA 1
ATOM 679 C C . SER A 1 88 ? -13.955 3.427 -7.644 1.00 79.06 88 SER A C 1
ATOM 681 O O . SER A 1 88 ? -13.577 2.993 -8.732 1.00 79.06 88 SER A O 1
ATOM 683 N N . ASN A 1 89 ? -14.398 2.628 -6.667 1.00 76.56 89 ASN A N 1
ATOM 684 C CA . ASN A 1 89 ? -14.310 1.164 -6.641 1.00 76.56 89 ASN A CA 1
ATOM 685 C C . ASN A 1 89 ? -12.871 0.644 -6.852 1.00 76.56 89 ASN A C 1
ATOM 687 O O . ASN A 1 89 ? -12.635 -0.318 -7.586 1.00 76.56 89 ASN A O 1
ATOM 691 N N . LYS A 1 90 ? -11.891 1.306 -6.225 1.00 82.69 90 LYS A N 1
ATOM 692 C CA . LYS A 1 90 ? -10.456 1.008 -6.363 1.00 82.69 90 LYS A CA 1
ATOM 693 C C . LYS A 1 90 ? -9.811 0.720 -5.022 1.00 82.69 90 LYS A C 1
ATOM 695 O O . LYS A 1 90 ? -10.132 1.342 -4.016 1.00 82.69 90 LYS A O 1
ATOM 700 N N . VAL A 1 91 ? -8.829 -0.176 -5.008 1.00 79.69 91 VAL A N 1
ATOM 701 C CA . VAL A 1 91 ? -7.978 -0.358 -3.828 1.00 79.69 91 VAL A CA 1
ATOM 702 C C . VAL A 1 91 ? -6.904 0.728 -3.836 1.00 79.69 91 VAL A C 1
ATOM 704 O O . VAL A 1 91 ? -6.108 0.812 -4.767 1.00 79.69 91 VAL A O 1
ATOM 707 N N . VAL A 1 92 ? -6.874 1.559 -2.799 1.00 88.69 92 VAL A N 1
ATOM 708 C CA . VAL A 1 92 ? -5.996 2.729 -2.693 1.00 88.69 92 VAL A CA 1
ATOM 709 C C . VAL A 1 92 ? -5.193 2.709 -1.402 1.00 88.69 92 VAL A C 1
ATOM 711 O O . VAL A 1 92 ? -5.627 2.178 -0.383 1.00 88.69 92 VAL A O 1
ATOM 714 N N . GLY A 1 93 ? -4.007 3.305 -1.430 1.00 87.50 93 GLY A N 1
ATOM 715 C CA . GLY A 1 93 ? -3.101 3.398 -0.297 1.00 87.50 93 GLY A CA 1
ATOM 716 C C . GLY A 1 93 ? -2.611 4.816 -0.039 1.00 87.50 93 GLY A C 1
ATOM 717 O O . GLY A 1 93 ? -2.473 5.634 -0.949 1.00 87.50 93 GLY A O 1
ATOM 718 N N . LYS A 1 94 ? -2.283 5.107 1.220 1.00 93.62 94 LYS A N 1
ATOM 719 C CA . LYS A 1 94 ? -1.522 6.297 1.617 1.00 93.62 94 LYS A CA 1
ATOM 720 C C . LYS A 1 94 ? -0.438 5.898 2.602 1.00 93.62 94 LYS A C 1
ATOM 722 O O . LYS A 1 94 ? -0.735 5.303 3.634 1.00 93.62 94 LYS A O 1
ATOM 727 N N . MET A 1 95 ? 0.810 6.252 2.311 1.00 88.81 95 MET A N 1
ATOM 728 C CA . MET A 1 95 ? 1.960 5.980 3.170 1.00 88.81 95 MET A CA 1
ATOM 729 C C . MET A 1 95 ? 2.757 7.260 3.429 1.00 88.81 95 MET A C 1
ATOM 731 O O . MET A 1 95 ? 3.002 8.055 2.525 1.00 88.81 95 MET A O 1
ATOM 735 N N . MET A 1 96 ? 3.167 7.449 4.679 1.00 89.56 96 MET A N 1
ATOM 736 C CA . MET A 1 96 ? 3.937 8.595 5.156 1.00 89.56 96 MET A CA 1
ATOM 737 C C . MET A 1 96 ? 5.174 8.099 5.905 1.00 89.56 96 MET A C 1
ATOM 739 O O . MET A 1 96 ? 5.119 7.112 6.636 1.00 89.56 96 MET A O 1
ATOM 743 N N . GLY A 1 97 ? 6.294 8.791 5.755 1.00 84.31 97 GLY A N 1
ATOM 744 C CA . GLY A 1 97 ? 7.542 8.497 6.448 1.00 84.31 97 GLY A CA 1
ATOM 745 C C . GLY A 1 97 ? 8.379 9.750 6.668 1.00 84.31 97 GLY A C 1
ATOM 746 O O . GLY A 1 97 ? 8.067 10.819 6.148 1.00 84.31 97 GLY A O 1
ATOM 747 N N . LYS A 1 98 ? 9.490 9.616 7.406 1.00 80.25 98 LYS A N 1
ATOM 748 C CA . LYS A 1 98 ? 10.358 10.752 7.791 1.00 80.25 98 LYS A CA 1
ATOM 749 C C . LYS A 1 98 ? 10.851 11.589 6.595 1.00 80.25 98 LYS A C 1
ATOM 751 O O . LYS A 1 98 ? 11.174 12.760 6.760 1.00 80.25 98 LYS A O 1
ATOM 756 N N . ARG A 1 99 ? 10.965 10.982 5.407 1.00 78.81 99 ARG A N 1
ATOM 757 C CA . ARG A 1 99 ? 11.515 11.615 4.194 1.00 78.81 99 ARG A CA 1
ATOM 758 C C . ARG A 1 99 ? 10.646 11.461 2.949 1.00 78.81 99 ARG A C 1
ATOM 760 O O . ARG A 1 99 ? 11.072 11.903 1.891 1.00 78.81 99 ARG A O 1
ATOM 767 N N . ALA A 1 100 ? 9.483 10.823 3.036 1.00 83.50 100 ALA A N 1
ATOM 768 C CA . ALA A 1 100 ? 8.658 10.574 1.859 1.00 83.50 100 ALA A CA 1
ATOM 769 C C . ALA A 1 100 ? 7.179 10.452 2.216 1.00 83.50 100 ALA A C 1
ATOM 771 O O . ALA A 1 100 ? 6.832 9.914 3.267 1.00 83.50 100 ALA A O 1
ATOM 772 N N . GLY A 1 101 ? 6.324 10.909 1.308 1.00 90.75 101 GLY A N 1
ATOM 773 C CA . GLY A 1 101 ? 4.885 10.684 1.338 1.00 90.75 101 GLY A CA 1
ATOM 774 C C . GLY A 1 101 ? 4.433 10.171 -0.022 1.00 90.75 101 GLY A C 1
ATOM 775 O O . GLY A 1 101 ? 4.886 10.669 -1.051 1.00 90.75 101 GLY A O 1
ATOM 776 N N . MET A 1 102 ? 3.566 9.164 -0.035 1.00 93.94 102 MET A N 1
ATOM 777 C CA . MET A 1 102 ? 3.066 8.566 -1.270 1.00 93.94 102 MET A CA 1
ATOM 778 C C . MET A 1 102 ? 1.607 8.142 -1.144 1.00 93.94 102 MET A C 1
ATOM 780 O O . MET A 1 102 ? 1.133 7.789 -0.063 1.00 93.94 102 MET A O 1
ATOM 784 N N . SER A 1 103 ? 0.902 8.201 -2.263 1.00 95.62 103 SER A N 1
ATOM 785 C CA . SER A 1 103 ? -0.375 7.537 -2.499 1.00 95.62 103 SER A CA 1
ATOM 786 C C . SER A 1 103 ? -0.169 6.381 -3.461 1.00 95.62 103 SER A C 1
ATOM 788 O O . SER A 1 103 ? 0.775 6.386 -4.256 1.00 95.62 103 SER A O 1
ATOM 790 N N . SER A 1 104 ? -1.050 5.395 -3.387 1.00 92.19 104 SER A N 1
ATOM 791 C CA . SER A 1 104 ? -1.048 4.308 -4.344 1.00 92.19 104 SER A CA 1
ATOM 792 C C . SER A 1 104 ? -2.435 3.843 -4.747 1.00 92.19 104 SER A C 1
ATOM 794 O O . SER A 1 104 ? -3.406 4.061 -4.033 1.00 92.19 104 SER A O 1
ATOM 796 N N . GLU A 1 105 ? -2.501 3.206 -5.908 1.00 92.12 105 GLU A N 1
ATOM 797 C CA . GLU A 1 105 ? -3.658 2.484 -6.432 1.00 92.12 105 GLU A CA 1
ATOM 798 C C . GLU A 1 105 ? -3.199 1.066 -6.775 1.00 92.12 105 GLU A C 1
ATOM 800 O O . GLU A 1 105 ? -2.139 0.896 -7.376 1.00 92.12 105 GLU A O 1
ATOM 805 N N . TRP A 1 106 ? -3.954 0.049 -6.370 1.00 86.44 106 TRP A N 1
ATOM 806 C CA . TRP A 1 106 ? -3.669 -1.357 -6.651 1.00 86.44 106 TRP A CA 1
ATOM 807 C C . TRP A 1 106 ? -4.553 -1.830 -7.801 1.00 86.44 106 TRP A C 1
ATOM 809 O O . TRP A 1 106 ? -5.756 -1.577 -7.816 1.00 86.44 106 TRP A O 1
ATOM 819 N N . LEU A 1 107 ? -3.950 -2.524 -8.760 1.00 85.88 107 LEU A N 1
ATOM 820 C CA . LEU A 1 107 ? -4.567 -2.879 -10.027 1.00 85.88 107 LEU A CA 1
ATOM 821 C C . LEU A 1 107 ? -4.045 -4.220 -10.540 1.00 85.88 107 LEU A C 1
ATOM 823 O O . LEU A 1 107 ? -2.897 -4.596 -10.299 1.00 85.88 107 LEU A O 1
ATOM 827 N N . MET A 1 108 ? -4.897 -4.924 -11.280 1.00 79.75 108 MET A N 1
ATOM 828 C CA . MET A 1 108 ? -4.519 -6.131 -12.006 1.00 79.75 108 MET A CA 1
ATOM 829 C C . MET A 1 108 ? -4.210 -5.758 -13.455 1.00 79.75 108 MET A C 1
ATOM 831 O O . MET A 1 108 ? -5.071 -5.231 -14.154 1.00 79.75 108 MET A O 1
ATOM 835 N N . ILE A 1 109 ? -2.988 -6.032 -13.905 1.00 79.06 109 ILE A N 1
ATOM 836 C CA . ILE A 1 109 ? -2.569 -5.872 -15.303 1.00 79.06 109 ILE A CA 1
ATOM 837 C C . ILE A 1 109 ? -2.116 -7.245 -15.779 1.00 79.06 109 ILE A C 1
ATOM 839 O O . ILE A 1 109 ? -1.163 -7.781 -15.217 1.00 79.06 109 ILE A O 1
ATOM 843 N N . GLU A 1 110 ? -2.782 -7.820 -16.783 1.00 84.06 110 GLU A N 1
ATOM 844 C CA . GLU A 1 110 ? -2.447 -9.162 -17.301 1.00 84.06 110 GLU A CA 1
ATOM 845 C C . GLU A 1 110 ? -2.303 -10.215 -16.179 1.00 84.06 110 GLU A C 1
ATOM 847 O O . GLU A 1 110 ? -1.281 -10.896 -16.074 1.00 84.06 110 GLU A O 1
ATOM 852 N N . ASP A 1 111 ? -3.283 -10.277 -15.273 1.00 77.38 111 ASP A N 1
ATOM 853 C CA . ASP A 1 111 ? -3.304 -11.183 -14.110 1.00 77.38 111 ASP A CA 1
ATOM 854 C C . ASP A 1 111 ? -2.155 -11.004 -13.097 1.00 77.38 111 ASP A C 1
ATOM 856 O O . ASP A 1 111 ? -1.967 -11.820 -12.192 1.00 77.38 111 ASP A O 1
ATOM 860 N N . LYS A 1 112 ? -1.404 -9.902 -13.186 1.00 79.81 112 LYS A N 1
ATOM 861 C CA . LYS A 1 112 ? -0.344 -9.538 -12.239 1.00 79.81 112 LYS A CA 1
ATOM 862 C C . LYS A 1 112 ? -0.791 -8.389 -11.351 1.00 79.81 112 LYS A C 1
ATOM 864 O O . LYS A 1 112 ? -1.399 -7.427 -11.819 1.00 79.81 112 LYS A O 1
ATOM 869 N N . LEU A 1 113 ? -0.425 -8.465 -10.074 1.00 80.75 113 LEU A N 1
ATOM 870 C CA . LEU A 1 113 ? -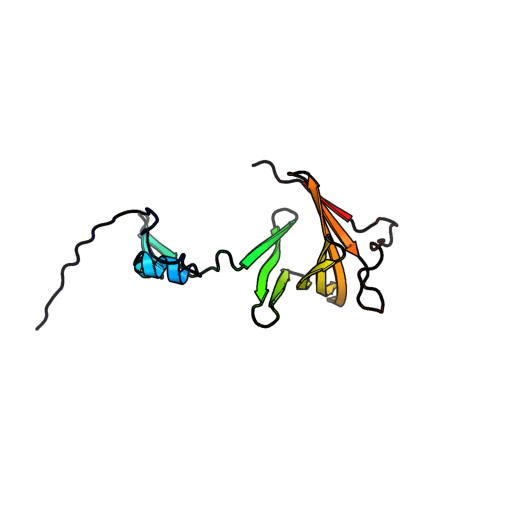0.757 -7.442 -9.092 1.00 80.75 113 LEU A CA 1
ATOM 871 C C . LEU A 1 113 ? 0.247 -6.289 -9.130 1.00 80.75 113 LEU A C 1
ATOM 873 O O . LEU A 1 113 ? 1.385 -6.410 -8.666 1.00 80.75 113 LEU A O 1
ATOM 877 N N . PHE A 1 114 ? -0.207 -5.145 -9.617 1.00 86.06 114 PHE A N 1
ATOM 878 C CA . PHE A 1 114 ? 0.546 -3.906 -9.620 1.00 86.06 114 PHE A CA 1
ATOM 879 C C . PHE A 1 114 ? 0.003 -2.914 -8.602 1.00 86.06 114 PHE A C 1
ATOM 881 O O . PHE A 1 114 ? -1.175 -2.886 -8.265 1.00 86.06 114 PHE A O 1
ATOM 888 N N . GLU A 1 115 ? 0.895 -2.052 -8.149 1.00 91.19 115 GLU A N 1
ATOM 889 C CA . GLU A 1 115 ? 0.592 -0.875 -7.364 1.00 91.19 115 GLU A CA 1
ATOM 890 C C . GLU A 1 115 ? 1.187 0.336 -8.080 1.00 91.19 115 GLU A C 1
ATOM 892 O O . GLU A 1 115 ? 2.409 0.459 -8.192 1.00 91.19 115 GLU A O 1
ATOM 897 N N . LYS A 1 116 ? 0.338 1.227 -8.587 1.00 95.81 116 LYS A N 1
ATOM 898 C CA . LYS A 1 116 ? 0.762 2.529 -9.096 1.00 95.81 116 LYS A CA 1
ATOM 899 C C . LYS A 1 116 ? 1.064 3.419 -7.901 1.00 95.81 116 LYS A C 1
ATOM 901 O O . LYS A 1 116 ? 0.189 3.624 -7.069 1.00 95.81 116 LYS A O 1
ATOM 906 N N . ILE A 1 117 ? 2.282 3.931 -7.797 1.00 95.19 117 ILE A N 1
ATOM 907 C CA . ILE A 1 117 ? 2.728 4.764 -6.680 1.00 95.19 117 ILE A CA 1
ATOM 908 C C . ILE A 1 117 ? 3.053 6.147 -7.210 1.00 95.19 117 ILE A C 1
ATOM 910 O O . ILE A 1 117 ? 3.892 6.294 -8.095 1.00 95.19 117 ILE A O 1
ATOM 914 N N . GLU A 1 118 ? 2.456 7.155 -6.592 1.00 97.12 118 GLU A N 1
ATOM 915 C CA . GLU A 1 118 ? 2.758 8.561 -6.825 1.00 97.12 118 GLU A CA 1
ATOM 916 C C . GLU A 1 118 ? 3.148 9.195 -5.498 1.00 97.12 118 GLU A C 1
ATOM 918 O O . GLU A 1 118 ? 2.488 9.008 -4.471 1.00 97.12 118 GLU A O 1
ATOM 923 N N . GLY A 1 119 ? 4.245 9.939 -5.483 1.00 95.38 119 GLY A N 1
ATOM 924 C CA . GLY A 1 119 ? 4.718 10.513 -4.238 1.00 95.38 119 GLY A CA 1
ATOM 925 C C . GLY A 1 119 ? 5.822 11.525 -4.412 1.00 95.38 119 GLY A C 1
ATOM 926 O O . GLY A 1 119 ? 6.221 11.892 -5.516 1.00 95.38 119 GLY A O 1
ATOM 927 N N . SER A 1 120 ? 6.320 11.974 -3.272 1.00 93.50 120 SER A N 1
ATOM 928 C CA . SER A 1 120 ? 7.461 12.863 -3.196 1.00 93.50 120 SER A CA 1
ATOM 929 C C . SER A 1 120 ? 8.405 12.425 -2.089 1.00 93.50 120 SER A C 1
ATOM 931 O O . SER A 1 120 ? 8.005 11.820 -1.088 1.00 93.50 120 SER A O 1
ATOM 933 N N . MET A 1 121 ? 9.688 12.702 -2.289 1.00 90.31 121 MET A N 1
ATOM 934 C CA . MET A 1 121 ? 10.731 12.439 -1.312 1.00 90.31 121 MET A CA 1
ATOM 935 C C . MET A 1 121 ? 11.608 13.665 -1.101 1.00 90.31 121 MET A C 1
ATOM 937 O O . MET A 1 121 ? 11.919 14.394 -2.040 1.00 90.31 121 MET A O 1
ATOM 941 N N . LYS A 1 122 ? 12.029 13.876 0.144 1.00 89.12 122 LYS A N 1
ATOM 942 C CA . LYS A 1 122 ? 13.015 14.886 0.508 1.00 89.12 122 LYS A CA 1
ATOM 943 C C . LYS A 1 122 ? 14.415 14.297 0.360 1.00 89.12 122 LYS A C 1
ATOM 945 O O . LYS A 1 122 ? 14.785 13.362 1.074 1.00 89.12 122 LYS A O 1
ATOM 950 N N . LEU A 1 123 ? 15.184 14.863 -0.559 1.00 87.00 123 LEU A N 1
ATOM 951 C CA . LEU A 1 123 ? 16.580 14.531 -0.806 1.00 87.00 123 LEU A CA 1
ATOM 952 C C . LEU A 1 123 ? 17.478 15.035 0.333 1.00 87.00 123 LEU A C 1
ATOM 954 O O . LEU A 1 123 ? 17.082 15.868 1.151 1.00 87.00 123 LEU A O 1
ATOM 958 N N . ALA A 1 124 ? 18.718 14.541 0.383 1.00 85.88 124 ALA A N 1
ATOM 959 C CA . ALA A 1 124 ? 19.687 14.922 1.416 1.00 85.88 124 ALA A CA 1
ATOM 960 C C . ALA A 1 124 ? 20.008 16.429 1.410 1.00 85.88 124 ALA A C 1
ATOM 962 O O . ALA A 1 124 ? 20.220 17.015 2.466 1.00 85.88 124 ALA A O 1
ATOM 963 N N . ASN A 1 125 ? 19.970 17.060 0.235 1.00 89.69 125 ASN A N 1
ATOM 964 C CA . ASN A 1 125 ? 20.145 18.505 0.060 1.00 89.69 125 ASN A CA 1
ATOM 965 C C . ASN A 1 125 ? 18.889 19.327 0.428 1.00 89.69 125 ASN A C 1
ATOM 967 O O . ASN A 1 125 ? 18.860 20.537 0.228 1.00 89.69 125 ASN A O 1
ATOM 971 N N . GLY A 1 126 ? 17.833 18.679 0.927 1.00 86.94 126 GLY A N 1
ATOM 972 C CA . GLY A 1 126 ? 16.583 19.313 1.329 1.00 86.94 126 GLY A CA 1
ATOM 973 C C . GLY A 1 126 ? 15.569 19.536 0.207 1.00 86.94 126 GLY A C 1
ATOM 974 O O . GLY A 1 126 ? 14.424 19.856 0.525 1.00 86.94 126 GLY A O 1
ATOM 975 N N . GLN A 1 127 ? 15.938 19.328 -1.062 1.00 91.94 127 GLN A N 1
ATOM 976 C CA . GLN A 1 127 ? 15.013 19.440 -2.191 1.00 91.94 127 GLN A CA 1
ATOM 977 C C . GLN A 1 127 ? 13.950 18.342 -2.146 1.00 91.94 127 GLN A C 1
ATOM 979 O O . GLN A 1 127 ? 14.210 17.221 -1.707 1.00 91.94 127 GLN A O 1
ATOM 984 N N . ILE A 1 128 ? 12.751 18.665 -2.623 1.00 91.88 128 ILE A N 1
ATOM 985 C CA . ILE A 1 128 ? 11.663 17.702 -2.771 1.00 91.88 128 ILE A CA 1
ATOM 986 C C . ILE A 1 128 ? 11.635 17.242 -4.224 1.00 91.88 128 ILE A C 1
ATOM 988 O O . ILE A 1 128 ? 11.539 18.060 -5.135 1.00 91.88 128 ILE A O 1
ATOM 992 N N . GLN A 1 129 ? 11.703 15.931 -4.426 1.00 93.56 129 GLN A N 1
ATOM 993 C CA . GLN A 1 129 ? 11.597 15.300 -5.731 1.00 93.56 129 GLN A CA 1
ATOM 994 C C . GLN A 1 129 ? 10.322 14.464 -5.792 1.00 93.56 129 GLN A C 1
ATOM 996 O O . GLN A 1 129 ? 10.130 13.558 -4.979 1.00 93.56 129 GLN A O 1
ATOM 1001 N N . SER A 1 130 ? 9.465 14.766 -6.764 1.00 95.31 130 SER A N 1
ATOM 1002 C CA . SER A 1 130 ? 8.297 13.946 -7.084 1.00 95.31 130 SER A CA 1
ATOM 1003 C C . SER A 1 130 ? 8.698 12.735 -7.922 1.00 95.31 130 SER A C 1
ATOM 1005 O O . SER A 1 130 ? 9.657 12.790 -8.693 1.00 95.31 130 SER A O 1
ATOM 1007 N N . PHE A 1 131 ? 7.959 11.643 -7.782 1.00 93.00 131 PHE A N 1
ATOM 1008 C CA . PHE A 1 131 ? 8.157 10.427 -8.560 1.00 93.00 131 PHE A CA 1
ATOM 1009 C C . PHE A 1 131 ? 6.825 9.717 -8.812 1.00 93.00 131 PHE A C 1
ATOM 1011 O O . PHE A 1 131 ? 5.877 9.846 -8.034 1.00 93.00 131 PHE A O 1
ATOM 1018 N N . SER A 1 132 ? 6.789 8.940 -9.892 1.00 96.44 132 SER A N 1
ATOM 1019 C CA . SER A 1 132 ? 5.692 8.035 -10.218 1.00 96.44 132 SER A CA 1
ATOM 1020 C C . SER A 1 132 ? 6.254 6.747 -10.808 1.00 96.44 132 SER A C 1
ATOM 1022 O O . SER A 1 132 ? 7.153 6.792 -11.648 1.00 96.44 132 SER A O 1
ATOM 1024 N N . VAL A 1 133 ? 5.795 5.605 -10.305 1.00 96.38 133 VAL A N 1
ATOM 1025 C CA . VAL A 1 133 ? 6.323 4.272 -10.630 1.00 96.38 133 VAL A CA 1
ATOM 1026 C C . VAL A 1 133 ? 5.244 3.214 -10.442 1.00 96.38 133 VAL A C 1
ATOM 1028 O O . VAL A 1 133 ? 4.335 3.380 -9.631 1.00 96.38 133 VAL A O 1
ATOM 1031 N N . TYR A 1 134 ? 5.394 2.082 -11.118 1.00 96.50 134 TYR A N 1
ATOM 1032 C CA . TYR A 1 134 ? 4.650 0.871 -10.791 1.00 96.50 134 TYR A CA 1
ATOM 1033 C C . TYR A 1 134 ? 5.475 -0.031 -9.873 1.00 96.50 134 TYR A C 1
ATOM 1035 O O . TYR A 1 134 ? 6.687 -0.160 -10.037 1.00 96.50 134 TYR A O 1
ATOM 1043 N N . ARG A 1 135 ? 4.825 -0.697 -8.921 1.00 93.81 135 ARG A N 1
ATOM 1044 C CA . ARG A 1 135 ? 5.404 -1.776 -8.120 1.00 93.81 135 ARG A CA 1
ATOM 1045 C C . ARG A 1 135 ? 4.634 -3.064 -8.377 1.00 93.81 135 ARG A C 1
ATOM 1047 O O . ARG A 1 135 ? 3.461 -3.145 -8.042 1.00 93.81 135 ARG A O 1
ATOM 1054 N N . HIS A 1 136 ? 5.287 -4.068 -8.948 1.00 91.94 136 HIS A N 1
ATOM 1055 C CA . HIS A 1 136 ? 4.699 -5.392 -9.143 1.00 91.94 136 HIS A CA 1
ATOM 1056 C C . HIS A 1 136 ? 5.001 -6.268 -7.930 1.00 91.94 136 HIS A C 1
ATOM 1058 O O . HIS A 1 136 ? 6.174 -6.505 -7.624 1.00 91.94 136 HIS A O 1
ATOM 1064 N N . HIS A 1 137 ? 3.955 -6.746 -7.256 1.00 79.94 137 HIS A N 1
ATOM 1065 C CA . HIS A 1 137 ? 4.059 -7.695 -6.149 1.00 79.94 137 HIS A CA 1
ATOM 1066 C C . HIS A 1 137 ? 3.848 -9.109 -6.677 1.00 79.94 137 HIS A C 1
ATOM 1068 O O . HIS A 1 137 ? 2.781 -9.441 -7.188 1.00 79.94 137 HIS A O 1
ATOM 1074 N N . ARG A 1 138 ? 4.858 -9.963 -6.521 1.00 83.06 138 ARG A N 1
ATOM 1075 C CA . ARG A 1 138 ? 4.826 -11.346 -6.988 1.00 83.06 138 ARG A CA 1
ATOM 1076 C C . ARG A 1 138 ? 5.028 -12.306 -5.828 1.00 83.06 138 ARG A C 1
ATOM 1078 O O . ARG A 1 138 ? 6.034 -12.244 -5.120 1.00 83.06 138 ARG A O 1
ATOM 1085 N N . GLN A 1 139 ? 4.105 -13.248 -5.672 1.00 75.75 139 GLN A N 1
ATOM 1086 C CA . GLN A 1 139 ? 4.328 -14.399 -4.809 1.00 75.75 139 GLN A CA 1
ATOM 1087 C C . GLN A 1 139 ? 5.281 -15.377 -5.506 1.00 75.75 139 GLN A C 1
ATOM 1089 O O . GLN A 1 139 ? 5.007 -15.838 -6.612 1.00 75.75 139 GLN A O 1
ATOM 1094 N N . ILE A 1 140 ? 6.410 -15.678 -4.866 1.00 81.75 140 ILE A N 1
ATOM 1095 C CA . ILE A 1 140 ? 7.373 -16.674 -5.357 1.00 81.75 140 ILE A CA 1
ATOM 1096 C C . ILE A 1 140 ? 7.044 -18.045 -4.765 1.00 81.75 140 ILE A C 1
ATOM 1098 O O . ILE A 1 140 ? 7.022 -19.044 -5.474 1.00 81.75 140 ILE A O 1
ATOM 1102 N N . ASP A 1 141 ? 6.755 -18.075 -3.464 1.00 83.25 141 ASP A N 1
ATOM 1103 C CA . ASP A 1 141 ? 6.267 -19.245 -2.737 1.00 83.25 141 ASP A CA 1
ATOM 1104 C C . ASP A 1 141 ? 5.465 -18.792 -1.497 1.00 83.25 141 ASP A C 1
ATOM 1106 O O . ASP A 1 141 ? 5.216 -17.602 -1.290 1.00 83.25 141 ASP A O 1
ATOM 1110 N N . LYS A 1 142 ? 5.029 -19.723 -0.640 1.00 74.81 142 LYS A N 1
ATOM 1111 C CA . LYS A 1 142 ? 4.230 -19.414 0.568 1.00 74.81 142 LYS A CA 1
ATOM 1112 C C . LYS A 1 142 ? 4.910 -18.461 1.575 1.00 74.81 142 LYS A C 1
ATOM 1114 O O . LYS A 1 142 ? 4.239 -17.802 2.375 1.00 74.81 142 LYS A O 1
ATOM 1119 N N . ASN A 1 143 ? 6.236 -18.402 1.553 1.00 78.19 143 ASN A N 1
ATOM 1120 C CA . ASN A 1 143 ? 7.083 -17.651 2.473 1.00 78.19 143 ASN A CA 1
ATOM 1121 C C . ASN A 1 143 ? 7.886 -16.549 1.784 1.00 78.19 143 ASN A C 1
ATOM 1123 O O . ASN A 1 143 ? 8.556 -15.789 2.480 1.00 78.19 143 ASN A O 1
ATOM 1127 N N . THR A 1 144 ? 7.826 -16.447 0.462 1.00 73.88 144 THR A N 1
ATOM 1128 C CA . THR A 1 144 ? 8.675 -15.542 -0.304 1.00 73.88 144 THR A CA 1
ATOM 1129 C C . THR A 1 144 ? 7.836 -14.674 -1.226 1.00 73.88 144 THR A C 1
ATOM 1131 O O . THR A 1 144 ? 7.077 -15.172 -2.059 1.00 73.88 144 THR A O 1
ATOM 1134 N N . MET A 1 145 ? 8.040 -13.367 -1.117 1.00 84.56 145 MET A N 1
ATOM 1135 C CA . MET A 1 145 ? 7.476 -12.364 -2.010 1.00 84.56 145 MET A CA 1
ATOM 1136 C C . MET A 1 145 ? 8.604 -11.591 -2.688 1.00 84.56 145 MET A C 1
ATOM 1138 O O . MET A 1 145 ? 9.659 -11.352 -2.100 1.00 84.56 145 MET A O 1
ATOM 1142 N N . GLU A 1 146 ? 8.358 -11.163 -3.914 1.00 87.81 146 GLU A N 1
ATOM 1143 C CA . GLU A 1 146 ? 9.182 -10.214 -4.641 1.00 87.81 146 GLU A CA 1
ATOM 1144 C C . GLU A 1 146 ? 8.381 -8.939 -4.916 1.00 87.81 146 GLU A C 1
ATOM 1146 O O . GLU A 1 146 ? 7.192 -9.003 -5.222 1.00 87.81 146 GLU A O 1
ATOM 1151 N N . ALA A 1 147 ? 9.034 -7.784 -4.808 1.00 85.25 147 ALA A N 1
ATOM 1152 C CA . ALA A 1 147 ? 8.509 -6.515 -5.285 1.00 85.25 147 ALA A CA 1
ATOM 1153 C C . ALA A 1 147 ? 9.502 -5.895 -6.269 1.00 85.25 147 ALA A C 1
ATOM 1155 O O . ALA A 1 147 ? 10.662 -5.668 -5.917 1.00 85.25 147 ALA A O 1
ATOM 1156 N N . SER A 1 148 ? 9.057 -5.604 -7.487 1.00 93.31 148 SER A N 1
ATOM 1157 C CA . SER A 1 148 ? 9.882 -4.985 -8.532 1.00 93.31 148 SER A CA 1
ATOM 1158 C C . SER A 1 148 ? 9.337 -3.612 -8.908 1.00 93.31 148 SER A C 1
ATOM 1160 O O . SER A 1 148 ? 8.124 -3.426 -8.978 1.00 93.31 148 SER A O 1
ATOM 1162 N N . MET A 1 149 ? 10.229 -2.636 -9.099 1.00 95.19 149 MET A N 1
ATOM 1163 C CA . MET A 1 149 ? 9.860 -1.268 -9.473 1.00 95.19 149 MET A CA 1
ATOM 1164 C C . MET A 1 149 ? 9.974 -1.095 -10.984 1.00 95.19 149 MET A C 1
ATOM 1166 O O . MET A 1 149 ? 11.034 -1.342 -11.554 1.00 95.19 149 MET A O 1
ATOM 1170 N N . HIS A 1 150 ? 8.902 -0.642 -11.614 1.00 97.06 150 HIS A N 1
ATOM 1171 C CA . HIS A 1 150 ? 8.765 -0.470 -13.051 1.00 97.06 150 HIS A CA 1
ATOM 1172 C C . HIS A 1 150 ? 8.584 1.003 -13.402 1.00 97.06 150 HIS A C 1
ATOM 1174 O O . HIS A 1 150 ? 7.978 1.775 -12.648 1.00 97.06 150 HIS A O 1
ATOM 1180 N N . LYS A 1 151 ? 9.099 1.382 -14.572 1.00 96.44 151 LYS A N 1
ATOM 1181 C CA . LYS A 1 151 ? 8.773 2.667 -15.191 1.00 96.44 151 LYS A CA 1
ATOM 1182 C C . LYS A 1 151 ? 7.286 2.709 -15.544 1.00 96.44 151 LYS A C 1
ATOM 1184 O O . LYS A 1 151 ? 6.642 1.671 -15.689 1.00 96.44 151 LYS A O 1
ATOM 1189 N N . ILE A 1 152 ? 6.767 3.916 -15.701 1.00 95.62 152 ILE A N 1
ATOM 1190 C CA . ILE A 1 152 ? 5.483 4.145 -16.360 1.00 95.62 152 ILE A CA 1
ATOM 1191 C C . ILE A 1 152 ? 5.811 4.589 -17.784 1.00 95.62 152 ILE A C 1
ATOM 1193 O O . ILE A 1 152 ? 6.639 5.483 -17.958 1.00 95.62 152 ILE A O 1
ATOM 1197 N N . ASN A 1 153 ? 5.233 3.917 -18.775 1.00 94.81 153 ASN A N 1
ATOM 1198 C CA . ASN A 1 153 ? 5.367 4.300 -20.178 1.00 94.81 153 ASN A CA 1
ATOM 1199 C C . ASN A 1 153 ? 4.524 5.553 -20.473 1.00 94.81 153 ASN A C 1
ATOM 1201 O O . ASN A 1 153 ? 3.652 5.918 -19.684 1.00 94.81 153 ASN A O 1
ATOM 1205 N N . ASP A 1 154 ? 4.745 6.190 -21.623 1.00 93.69 154 ASP A N 1
ATOM 1206 C CA . ASP A 1 154 ? 4.035 7.424 -22.002 1.00 93.69 154 ASP A CA 1
ATOM 1207 C C . ASP A 1 154 ? 2.509 7.237 -22.106 1.00 93.69 154 ASP A C 1
ATOM 1209 O O . ASP A 1 154 ? 1.745 8.173 -21.879 1.00 93.69 154 ASP A O 1
ATOM 1213 N N . ASP A 1 155 ? 2.057 6.015 -22.395 1.00 91.69 155 ASP A N 1
ATOM 1214 C CA . ASP A 1 155 ? 0.643 5.625 -22.443 1.00 91.69 155 ASP A CA 1
ATOM 1215 C C . ASP A 1 155 ? 0.043 5.280 -21.062 1.00 91.69 155 ASP A C 1
ATOM 1217 O O . ASP A 1 155 ? -1.128 4.914 -20.961 1.00 91.69 155 ASP A O 1
ATOM 1221 N N . GLY A 1 156 ? 0.830 5.380 -19.986 1.00 88.94 156 GLY A N 1
ATOM 1222 C CA . GLY A 1 156 ? 0.418 5.048 -18.621 1.00 88.94 156 GLY A CA 1
ATOM 1223 C C . GLY A 1 156 ? 0.516 3.562 -18.255 1.00 88.94 156 GLY A C 1
ATOM 1224 O O . GLY A 1 156 ? 0.210 3.203 -17.110 1.00 88.94 156 GLY A O 1
ATOM 1225 N N . SER A 1 157 ? 0.956 2.698 -19.176 1.00 91.62 157 SER A N 1
ATOM 1226 C CA . SER A 1 157 ? 1.162 1.268 -18.929 1.00 91.62 157 SER A CA 1
ATOM 1227 C C . SER A 1 157 ? 2.426 0.985 -18.106 1.00 91.62 157 SER A C 1
ATOM 1229 O O . SER A 1 157 ? 3.309 1.837 -17.938 1.00 91.62 157 SER A O 1
ATOM 1231 N N . ALA A 1 158 ? 2.512 -0.226 -17.549 1.00 91.88 158 ALA A N 1
ATOM 1232 C CA . ALA A 1 158 ? 3.698 -0.675 -16.830 1.00 91.88 158 ALA A CA 1
ATOM 1233 C C . ALA A 1 158 ? 4.845 -0.971 -17.808 1.00 91.88 158 ALA A C 1
ATOM 1235 O O . ALA A 1 158 ? 4.747 -1.851 -18.659 1.00 91.88 158 ALA A O 1
ATOM 1236 N N . GLY A 1 159 ? 5.947 -0.238 -17.660 1.00 94.00 159 GLY A N 1
ATOM 1237 C CA . GLY A 1 159 ? 7.153 -0.391 -18.465 1.00 94.00 159 GLY A CA 1
ATOM 1238 C C . GLY A 1 159 ? 8.157 -1.386 -17.887 1.00 94.00 159 GLY A C 1
ATOM 1239 O O . GLY A 1 159 ? 7.864 -2.200 -17.007 1.00 94.00 159 GLY A O 1
ATOM 1240 N N . GLU A 1 160 ? 9.394 -1.305 -18.371 1.00 96.19 160 GLU A N 1
ATOM 1241 C CA . GLU A 1 160 ? 10.487 -2.149 -17.887 1.00 96.19 160 GLU A CA 1
ATOM 1242 C C . GLU A 1 160 ? 10.838 -1.893 -16.413 1.00 96.19 160 GLU A C 1
ATOM 1244 O O . GLU A 1 160 ? 10.623 -0.805 -15.863 1.00 96.19 160 GLU A O 1
ATOM 1249 N N . VAL A 1 161 ? 11.448 -2.903 -15.785 1.00 97.12 161 VAL A N 1
ATOM 1250 C CA . VAL A 1 161 ? 12.014 -2.784 -14.436 1.00 97.12 161 VAL A CA 1
ATOM 1251 C C . VAL A 1 161 ? 13.095 -1.705 -14.431 1.00 97.12 161 VAL A C 1
ATOM 1253 O O . VAL A 1 161 ? 14.003 -1.705 -15.263 1.00 97.12 161 VAL A O 1
ATOM 1256 N N . ILE A 1 162 ? 13.026 -0.803 -13.457 1.00 96.44 162 ILE A N 1
ATOM 1257 C CA . ILE A 1 162 ? 13.997 0.272 -13.281 1.00 96.44 162 ILE A CA 1
ATOM 1258 C C . ILE A 1 162 ? 15.367 -0.331 -12.966 1.00 96.44 162 ILE A C 1
ATOM 1260 O O . ILE A 1 162 ? 15.508 -1.185 -12.087 1.00 96.44 162 ILE A O 1
ATOM 1264 N N . VAL A 1 163 ? 16.385 0.157 -13.669 1.00 95.19 163 VAL A N 1
ATOM 1265 C CA . VAL A 1 163 ? 17.791 -0.164 -13.426 1.00 95.19 163 VAL A CA 1
ATOM 1266 C C . VAL A 1 163 ? 18.420 1.014 -12.691 1.00 95.19 163 VAL A C 1
ATOM 1268 O O . VAL A 1 163 ? 18.376 2.148 -13.164 1.00 95.19 163 VAL A O 1
ATOM 1271 N N . ALA A 1 164 ? 18.961 0.756 -11.504 1.00 88.25 164 ALA A N 1
ATOM 1272 C CA . ALA A 1 164 ? 19.669 1.749 -10.712 1.00 88.25 164 ALA A CA 1
ATOM 1273 C C . ALA A 1 164 ? 21.001 2.143 -11.387 1.00 88.25 164 ALA A C 1
ATOM 1275 O O . ALA A 1 164 ? 21.521 1.381 -12.204 1.00 88.25 164 ALA A O 1
ATOM 1276 N N . PRO A 1 165 ? 21.615 3.286 -11.021 1.00 88.50 165 PRO A N 1
ATOM 1277 C CA . PRO A 1 165 ? 22.870 3.741 -11.634 1.00 88.50 165 PRO A CA 1
ATOM 1278 C C . PRO A 1 165 ? 24.030 2.736 -11.553 1.00 88.50 165 PRO A C 1
ATOM 1280 O O . PRO A 1 165 ? 24.945 2.780 -12.364 1.00 88.50 165 PRO A O 1
ATOM 1283 N N . ASN A 1 166 ? 23.988 1.813 -10.590 1.00 89.94 166 ASN A N 1
ATOM 1284 C CA . ASN A 1 166 ? 24.964 0.732 -10.434 1.00 89.94 166 ASN A CA 1
ATOM 1285 C C . ASN A 1 166 ? 24.673 -0.502 -11.316 1.00 89.94 166 ASN A C 1
ATOM 1287 O O . ASN A 1 166 ? 25.283 -1.545 -11.110 1.00 89.94 166 ASN A O 1
ATOM 1291 N N . GLY A 1 167 ? 23.723 -0.416 -12.252 1.00 92.12 167 GLY A N 1
ATOM 1292 C CA . GLY A 1 167 ? 23.342 -1.503 -13.158 1.00 92.12 167 GLY A CA 1
ATOM 1293 C C . GLY A 1 167 ? 22.386 -2.538 -12.556 1.00 92.12 167 GLY A C 1
ATOM 1294 O O . GLY A 1 167 ? 21.914 -3.423 -13.269 1.00 92.12 167 GLY A O 1
ATOM 1295 N N . ASN A 1 168 ? 22.046 -2.433 -11.268 1.00 92.31 168 ASN A N 1
ATOM 1296 C CA . ASN A 1 168 ? 21.159 -3.395 -10.621 1.00 92.31 168 ASN A CA 1
ATOM 1297 C C . ASN A 1 168 ? 19.688 -3.082 -10.898 1.00 92.31 168 ASN A C 1
ATOM 1299 O O . ASN A 1 168 ? 19.237 -1.944 -10.758 1.00 92.31 168 ASN A O 1
ATOM 1303 N N . LYS A 1 169 ? 18.908 -4.118 -11.214 1.00 93.56 169 LYS A N 1
ATOM 1304 C CA . LYS A 1 169 ? 17.447 -4.009 -11.289 1.00 93.56 169 LYS A CA 1
ATOM 1305 C C . LYS A 1 169 ? 16.870 -3.735 -9.899 1.00 93.56 169 LYS A C 1
ATOM 1307 O O . LYS A 1 169 ? 17.273 -4.361 -8.919 1.00 93.56 169 LYS A O 1
ATOM 1312 N N . MET A 1 170 ? 15.900 -2.830 -9.814 1.00 92.38 170 MET A N 1
ATOM 1313 C CA . MET A 1 170 ? 15.207 -2.479 -8.573 1.00 92.38 170 MET A CA 1
ATOM 1314 C C . MET A 1 170 ? 14.191 -3.557 -8.176 1.00 92.38 170 MET A C 1
ATOM 1316 O O . MET A 1 170 ? 12.978 -3.368 -8.274 1.00 92.38 170 MET A O 1
ATOM 1320 N N . ILE A 1 171 ? 14.708 -4.698 -7.729 1.00 91.44 171 ILE A N 1
ATOM 1321 C CA . ILE A 1 171 ? 13.941 -5.861 -7.291 1.00 91.44 171 ILE A CA 1
ATOM 1322 C C . ILE A 1 171 ? 14.273 -6.136 -5.825 1.00 91.44 171 ILE A C 1
ATOM 1324 O O . ILE A 1 171 ? 15.438 -6.207 -5.437 1.00 91.44 171 ILE A O 1
ATOM 1328 N N . GLN A 1 172 ? 13.241 -6.269 -4.998 1.00 83.75 172 GLN A N 1
ATOM 1329 C CA . GLN A 1 172 ? 13.348 -6.528 -3.567 1.00 83.75 172 GLN A CA 1
ATOM 1330 C C . GLN A 1 172 ? 12.708 -7.874 -3.245 1.00 83.75 172 GLN A C 1
ATOM 1332 O O . GLN A 1 172 ? 11.543 -8.099 -3.560 1.00 83.75 172 GLN A O 1
ATOM 1337 N N . LYS A 1 173 ? 13.454 -8.754 -2.576 1.00 85.94 173 LYS A N 1
ATOM 1338 C CA . LYS A 1 173 ? 12.951 -10.046 -2.106 1.00 85.94 173 LYS A CA 1
ATOM 1339 C C . LYS A 1 173 ? 12.676 -9.980 -0.608 1.00 85.94 173 LYS A C 1
ATOM 1341 O O . LYS A 1 173 ? 13.548 -9.602 0.171 1.00 85.94 173 LYS A O 1
ATOM 1346 N N . PHE A 1 174 ? 11.476 -10.380 -0.211 1.00 76.69 174 PHE A N 1
ATOM 1347 C CA . PHE A 1 174 ? 11.032 -10.434 1.175 1.00 76.69 174 PHE A CA 1
ATOM 1348 C C . PHE A 1 174 ? 10.757 -11.884 1.555 1.00 76.69 174 PHE A C 1
ATOM 1350 O O . PHE A 1 174 ? 9.979 -12.572 0.896 1.00 76.69 174 PHE A O 1
ATOM 1357 N N . VAL A 1 175 ? 11.388 -12.341 2.634 1.00 78.06 175 VAL A N 1
ATOM 1358 C CA . VAL A 1 175 ? 11.132 -13.658 3.221 1.00 78.06 175 VAL A CA 1
ATOM 1359 C C . VAL A 1 175 ? 10.341 -13.463 4.504 1.00 78.06 175 VAL A C 1
ATOM 1361 O O . VAL A 1 175 ? 10.663 -12.601 5.326 1.00 78.06 175 VAL A O 1
ATOM 1364 N N . ARG A 1 176 ? 9.292 -14.263 4.677 1.00 74.38 176 ARG A N 1
ATOM 1365 C CA . ARG A 1 176 ? 8.442 -14.258 5.863 1.00 74.38 176 ARG A CA 1
ATOM 1366 C C . ARG A 1 176 ? 9.314 -14.510 7.095 1.00 74.38 176 ARG A C 1
ATOM 1368 O O . ARG A 1 176 ? 10.028 -15.511 7.167 1.00 74.38 176 ARG A O 1
ATOM 1375 N N . LYS A 1 177 ? 9.260 -13.595 8.065 1.00 74.56 177 LYS A N 1
ATOM 1376 C CA . LYS A 1 177 ? 9.947 -13.767 9.348 1.00 74.56 177 LYS A CA 1
ATOM 1377 C C . LYS A 1 177 ? 9.387 -15.022 10.021 1.00 74.56 177 LYS A C 1
ATOM 1379 O O . LYS A 1 177 ? 8.174 -15.119 10.197 1.00 74.56 177 LYS A O 1
ATOM 1384 N N . LYS A 1 178 ? 10.259 -15.975 10.365 1.00 68.69 178 LYS A N 1
ATOM 1385 C CA . LYS A 1 178 ? 9.873 -17.108 11.211 1.00 68.69 178 LYS A CA 1
ATOM 1386 C C . LYS A 1 178 ? 9.487 -16.540 12.577 1.00 68.69 178 LYS A C 1
ATOM 1388 O O . LYS A 1 178 ? 10.281 -15.812 13.173 1.00 68.69 178 LYS A O 1
ATOM 1393 N N . SER A 1 179 ? 8.242 -16.782 12.969 1.00 51.84 179 SER A N 1
ATOM 1394 C CA . SER A 1 179 ? 7.724 -16.523 14.312 1.00 51.84 179 SER A CA 1
ATOM 1395 C C . SER A 1 179 ? 8.354 -17.476 15.310 1.00 51.84 179 SER A C 1
ATOM 1397 O O . SER A 1 179 ? 8.432 -18.673 14.945 1.00 51.84 179 SER A O 1
#

Secondary structure (DSSP, 8-state):
----PPP-----------TTSPPPSSHHHHHHHTT-GGG-EEEEEE-TTS-EEEEEE----TTTEEEEEEEETTEEEEEEEEEEETTTTEEEEEEEETTEEEEEEEEEETTEEEEEEEEEEE-TTS-EEEEEEEEEEEEEETTEEEEEEEEEPTTSSEEEEPBPTTS-B-EEEEEPPP-

Sequence (179 aa):
MMKKLTSLIIFVGLAINVSGQEAPNSLKEAMDAAKSHWMMGDWERKRSNGDTEILSYKWAVKDNVVSVQRKSDGEINSQGLIGLDLESNKVVGKMMGKRAGMSSEWLMIEDKLFEKIEGSMKLANGQIQSFSVYRHHRQIDKNTMEASMHKINDDGSAGEVIVAPNGNKMIQKFVRKKS

Foldseek 3Di:
DDDDDDDDDDDDDDDDDDPPDDDDPDPVSVCVVVVPCVQAAWDWDADPVRDIDIDHDDCPDPPFKDKDFDDDPNDTQKIKIWGQDPVVRWTKMWMDGPFKTWIWTWDADPNWIKIWIWIWGQDPVRDIDTDIWIWTWDDPDPFKIKIFTFDQDPVRDTHDFDQDPVRDGRMDMGGHDDD

Radius of gyration: 23.74 Å; chains: 1; bounding box: 60×39×68 Å